Protein AF-A0A7U4M2F4-F1 (afdb_monomer_lite)

Radius of gyration: 21.31 Å; chains: 1; bounding box: 57×24×68 Å

Sequence (116 aa):
MEQLIVRPEIALDQFLPIFIESTLVLLFGIGYAAIITLAKMGYFSKKWMPVGYLFWALQTYFLYDFAMLIQSNHFTVKVLMVTMVAYFFIPHLYFYLISAADERYEEADDTVQDTK

Structure (mmCIF, N/CA/C/O backbone):
data_AF-A0A7U4M2F4-F1
#
_entry.id   AF-A0A7U4M2F4-F1
#
loop_
_atom_site.group_PDB
_atom_site.id
_atom_site.type_symbol
_atom_site.label_atom_id
_atom_site.label_alt_id
_atom_site.label_comp_id
_atom_site.label_asym_id
_atom_site.label_entity_id
_atom_site.label_seq_id
_atom_site.pdbx_PDB_ins_code
_atom_site.Cartn_x
_atom_site.Cartn_y
_atom_site.Cartn_z
_atom_site.occupancy
_atom_site.B_iso_or_equiv
_atom_site.auth_seq_id
_atom_site.auth_comp_id
_atom_site.auth_asym_id
_atom_site.auth_atom_id
_atom_site.pdbx_PDB_model_num
ATOM 1 N N . MET A 1 1 ? -40.784 -14.206 6.701 1.00 50.94 1 MET A N 1
ATOM 2 C CA . MET A 1 1 ? -40.172 -12.968 7.222 1.00 50.94 1 MET A CA 1
ATOM 3 C C . MET A 1 1 ? -38.710 -13.008 6.844 1.00 50.94 1 MET A C 1
ATOM 5 O O . MET A 1 1 ? -38.035 -13.944 7.254 1.00 50.94 1 MET A O 1
ATOM 9 N N . GLU A 1 2 ? -38.253 -12.077 6.011 1.00 57.28 2 GLU A N 1
ATOM 10 C CA . GLU A 1 2 ? -36.820 -11.895 5.769 1.00 57.28 2 GLU A CA 1
ATOM 11 C C . GLU A 1 2 ? -36.157 -11.477 7.087 1.00 57.28 2 GLU A C 1
ATOM 13 O O . GLU A 1 2 ? -36.661 -10.599 7.789 1.00 57.28 2 GLU A O 1
ATOM 18 N N . GLN A 1 3 ? -35.067 -12.146 7.466 1.00 64.50 3 GLN A N 1
ATOM 19 C CA . GLN A 1 3 ? -34.266 -11.726 8.611 1.00 64.50 3 GLN A CA 1
ATOM 20 C C . GLN A 1 3 ? -33.604 -10.391 8.267 1.00 64.50 3 GLN A C 1
ATOM 22 O O . GLN A 1 3 ? -32.671 -10.342 7.468 1.00 64.50 3 GLN A O 1
ATOM 27 N N . LEU A 1 4 ? -34.075 -9.309 8.886 1.00 62.41 4 LEU A N 1
ATOM 28 C CA . LEU A 1 4 ? -33.348 -8.047 8.908 1.00 62.41 4 LEU A CA 1
ATOM 29 C C . LEU A 1 4 ? -32.065 -8.267 9.715 1.00 62.41 4 LEU A C 1
ATOM 31 O O . LEU A 1 4 ? -32.095 -8.354 10.942 1.00 62.41 4 LEU A O 1
ATOM 35 N N . ILE A 1 5 ? -30.938 -8.409 9.016 1.00 68.38 5 ILE A N 1
ATOM 36 C CA . ILE A 1 5 ? -29.616 -8.436 9.639 1.00 68.38 5 ILE A CA 1
ATOM 37 C C . ILE A 1 5 ? -29.332 -7.012 10.121 1.00 68.38 5 ILE A C 1
ATOM 39 O O . ILE A 1 5 ? -28.912 -6.151 9.350 1.00 68.38 5 ILE A O 1
ATOM 43 N N . VAL A 1 6 ? -29.609 -6.751 11.398 1.00 67.00 6 VAL A N 1
ATOM 44 C CA . VAL A 1 6 ? -29.256 -5.485 12.044 1.00 67.00 6 VAL A CA 1
ATOM 45 C C . VAL A 1 6 ? -27.742 -5.475 12.230 1.00 67.00 6 VAL A C 1
ATOM 47 O O . VAL A 1 6 ? -27.198 -6.234 13.034 1.00 67.00 6 VAL A O 1
ATOM 50 N N . ARG A 1 7 ? -27.049 -4.644 11.445 1.00 66.00 7 ARG A N 1
ATOM 51 C CA . ARG A 1 7 ? -25.624 -4.372 11.649 1.00 66.00 7 ARG A CA 1
ATOM 52 C C . ARG A 1 7 ? -25.464 -3.654 12.995 1.00 66.00 7 ARG A C 1
ATOM 54 O O . ARG A 1 7 ? -26.243 -2.738 13.251 1.00 66.00 7 ARG A O 1
ATOM 61 N N . PRO A 1 8 ? -24.474 -4.013 13.828 1.00 68.75 8 PRO A N 1
ATOM 62 C CA . PRO A 1 8 ? -24.149 -3.215 15.002 1.00 68.75 8 PRO A CA 1
ATOM 63 C C . PRO A 1 8 ? -23.880 -1.763 14.589 1.00 68.75 8 PRO A C 1
ATOM 65 O O . PRO A 1 8 ? -23.186 -1.514 13.598 1.00 68.75 8 PRO A O 1
ATOM 68 N N . GLU A 1 9 ? -24.455 -0.806 15.314 1.00 72.06 9 GLU A N 1
ATOM 69 C CA . GLU A 1 9 ? -24.158 0.605 15.085 1.00 72.06 9 GLU A CA 1
ATOM 70 C C . GLU A 1 9 ? -22.688 0.874 15.417 1.00 72.06 9 GLU A C 1
ATOM 72 O O . GLU A 1 9 ? -22.184 0.477 16.470 1.00 72.06 9 GLU A O 1
ATOM 77 N N . ILE A 1 10 ? -21.986 1.535 14.495 1.00 73.69 10 ILE A N 1
ATOM 78 C CA . ILE A 1 10 ? -20.618 1.991 14.735 1.00 73.69 10 ILE A CA 1
ATOM 79 C C . ILE A 1 10 ? -20.706 3.114 15.764 1.00 73.69 10 ILE A C 1
ATOM 81 O O . ILE A 1 10 ? -21.356 4.131 15.518 1.00 73.69 10 ILE A O 1
ATOM 85 N N . ALA A 1 11 ? -20.060 2.930 16.912 1.00 77.00 11 ALA A N 1
ATOM 86 C CA . ALA A 1 11 ? -20.031 3.951 17.946 1.00 77.00 11 ALA A CA 1
ATOM 87 C C . ALA A 1 11 ? -19.334 5.221 17.414 1.00 77.00 11 ALA A C 1
ATOM 89 O O . ALA A 1 11 ? -18.354 5.142 16.671 1.00 77.00 11 ALA A O 1
ATOM 90 N N . LEU A 1 12 ? -19.863 6.406 17.738 1.00 76.19 12 LEU A N 1
ATOM 91 C CA . LEU A 1 12 ? -19.401 7.679 17.158 1.00 76.19 12 LEU A CA 1
ATOM 92 C C . LEU A 1 12 ? -17.917 7.972 17.442 1.00 76.19 12 LEU A C 1
ATOM 94 O O . LEU A 1 12 ? -17.254 8.632 16.645 1.00 76.19 12 LEU A O 1
ATOM 98 N N . ASP A 1 13 ? -17.380 7.451 18.542 1.00 85.31 13 ASP A N 1
ATOM 99 C CA . ASP A 1 13 ? -15.964 7.520 18.913 1.00 85.31 13 ASP A CA 1
ATOM 100 C C . ASP A 1 13 ? -15.056 6.672 18.004 1.00 85.31 13 ASP A C 1
ATOM 102 O O . ASP A 1 13 ? -13.873 6.976 17.858 1.00 85.31 13 ASP A O 1
ATOM 106 N N . GLN A 1 14 ? -15.610 5.659 17.332 1.00 85.38 14 GLN A N 1
ATOM 107 C CA . GLN A 1 14 ? -14.888 4.791 16.397 1.00 85.38 14 GLN A CA 1
ATOM 108 C C . GLN A 1 14 ? -14.786 5.387 14.988 1.00 85.38 14 GLN A C 1
ATOM 110 O O . GLN A 1 14 ? -14.008 4.898 14.168 1.00 85.38 14 GLN A O 1
ATOM 115 N N . PHE A 1 15 ? -15.518 6.469 14.699 1.00 89.75 15 PHE A N 1
ATOM 116 C CA . PHE A 1 15 ? -15.496 7.108 13.383 1.00 89.75 15 PHE A CA 1
ATOM 117 C C . PHE A 1 15 ? -14.091 7.573 12.980 1.00 89.75 15 PHE A C 1
ATOM 119 O O . PHE A 1 15 ? -13.634 7.270 11.879 1.00 89.75 15 PHE A O 1
ATOM 126 N N . LEU A 1 16 ? -13.397 8.296 13.867 1.00 92.62 16 LEU A N 1
ATOM 127 C CA . LEU A 1 16 ? -12.084 8.862 13.555 1.00 92.62 16 LEU A CA 1
ATOM 128 C C . LEU A 1 16 ? -11.013 7.773 13.329 1.00 92.62 16 LEU A C 1
ATOM 130 O O . LEU A 1 16 ? -10.324 7.862 12.312 1.00 92.62 16 LEU A O 1
ATOM 134 N N . PRO A 1 17 ? -10.892 6.732 14.180 1.00 93.75 17 PRO A N 1
ATOM 135 C CA . PRO A 1 17 ? -10.026 5.586 13.902 1.00 93.75 17 PRO A CA 1
ATOM 136 C C . PRO A 1 17 ? -10.306 4.931 12.545 1.00 93.75 17 PRO A C 1
ATOM 138 O O . PRO A 1 17 ? -9.395 4.799 11.734 1.00 93.75 17 PRO A O 1
ATOM 141 N N . ILE A 1 18 ? -11.571 4.611 12.246 1.00 94.00 18 ILE A N 1
ATOM 142 C CA . ILE A 1 18 ? -11.965 3.984 10.973 1.00 94.00 18 ILE A CA 1
ATOM 143 C C . ILE A 1 18 ? -11.586 4.871 9.780 1.00 94.00 18 ILE A C 1
ATOM 145 O O . ILE A 1 18 ? -11.090 4.382 8.761 1.00 94.00 18 ILE A O 1
ATOM 149 N N . PHE A 1 19 ? -11.807 6.181 9.896 1.00 95.00 19 PHE A N 1
ATOM 150 C CA . PHE A 1 19 ? -11.447 7.140 8.858 1.00 95.00 19 PHE A CA 1
ATOM 151 C C . PHE A 1 19 ? -9.934 7.170 8.611 1.00 95.00 19 PHE A C 1
ATOM 153 O O . PHE A 1 19 ? -9.502 7.106 7.459 1.00 95.00 19 PHE A O 1
ATOM 160 N N . ILE A 1 20 ? -9.130 7.220 9.674 1.00 96.62 20 ILE A N 1
ATOM 161 C CA . ILE A 1 20 ? -7.667 7.219 9.569 1.00 96.62 20 ILE A CA 1
ATOM 162 C C . ILE A 1 20 ? -7.186 5.913 8.934 1.00 96.62 20 ILE A C 1
ATOM 164 O O . ILE A 1 20 ? -6.467 5.964 7.940 1.00 96.62 20 ILE A O 1
ATOM 168 N N . GLU A 1 21 ? -7.645 4.767 9.435 1.00 96.56 21 GLU A N 1
ATOM 169 C CA . GLU A 1 21 ? -7.296 3.440 8.916 1.00 96.56 21 GLU A CA 1
ATOM 170 C C . GLU A 1 21 ? -7.626 3.308 7.423 1.00 96.56 21 GLU A C 1
ATOM 172 O O . GLU A 1 21 ? -6.761 2.991 6.604 1.00 96.56 21 GLU A O 1
ATOM 177 N N . SER A 1 22 ? -8.847 3.678 7.023 1.00 95.94 22 SER A N 1
ATOM 178 C CA . SER A 1 22 ? -9.244 3.660 5.608 1.00 95.94 22 SER A CA 1
ATOM 179 C C . SER A 1 22 ? -8.411 4.611 4.737 1.00 95.94 22 SER A C 1
ATOM 181 O O . SER A 1 22 ? -8.076 4.281 3.598 1.00 95.94 22 SER A O 1
ATOM 183 N N . THR A 1 23 ? -8.014 5.769 5.273 1.00 97.88 23 THR A N 1
ATOM 184 C CA . THR A 1 23 ? -7.145 6.720 4.571 1.00 97.88 23 THR A CA 1
ATOM 185 C C . THR A 1 23 ? -5.740 6.148 4.388 1.00 97.88 23 THR A C 1
ATOM 187 O O . THR A 1 23 ? -5.171 6.261 3.301 1.00 97.88 23 THR A O 1
ATOM 190 N N . LEU A 1 24 ? -5.187 5.489 5.410 1.00 98.12 24 LEU A N 1
ATOM 191 C CA . LEU A 1 24 ? -3.877 4.840 5.336 1.00 98.12 24 LEU A CA 1
ATOM 192 C C . LEU A 1 24 ? -3.874 3.713 4.298 1.00 98.12 24 LEU A C 1
ATOM 194 O O . LEU A 1 24 ? -2.946 3.650 3.490 1.00 98.12 24 LEU A O 1
ATOM 198 N N . VAL A 1 25 ? -4.933 2.897 4.230 1.00 97.88 25 VAL A N 1
ATOM 199 C CA . VAL A 1 25 ? -5.100 1.886 3.167 1.00 97.88 25 VAL A CA 1
ATOM 200 C C . VAL A 1 25 ? -4.971 2.518 1.778 1.00 97.88 25 VAL A C 1
ATOM 202 O O . VAL A 1 25 ? -4.240 2.003 0.931 1.00 97.88 25 VAL A O 1
ATOM 205 N N . LEU A 1 26 ? -5.634 3.652 1.535 1.00 97.44 26 LEU A N 1
ATOM 206 C CA . LEU A 1 26 ? -5.564 4.333 0.240 1.00 97.44 26 LEU A CA 1
ATOM 207 C C . LEU A 1 26 ? -4.172 4.914 -0.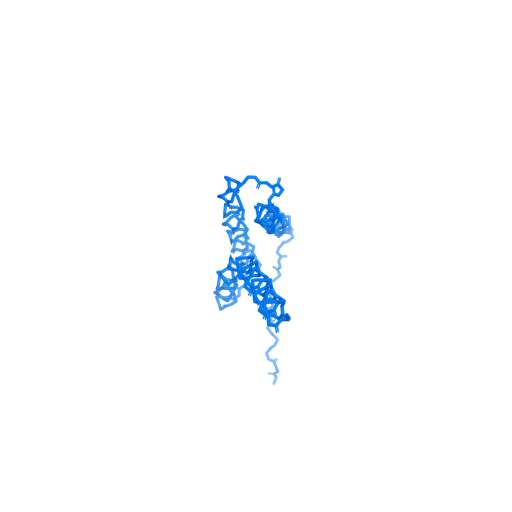034 1.00 97.44 26 LEU A C 1
ATOM 209 O O . LEU A 1 26 ? -3.636 4.722 -1.125 1.00 97.44 26 LEU A O 1
ATOM 213 N N . LEU A 1 27 ? -3.569 5.592 0.945 1.00 98.12 27 LEU A N 1
ATOM 214 C CA . LEU A 1 27 ? -2.249 6.208 0.796 1.00 98.12 27 LEU A CA 1
ATOM 215 C C . LEU A 1 27 ? -1.166 5.168 0.492 1.00 98.12 27 LEU A C 1
ATOM 217 O O . LEU A 1 27 ? -0.386 5.343 -0.449 1.00 98.12 27 LEU A O 1
ATOM 221 N N . PHE A 1 28 ? -1.142 4.064 1.239 1.00 98.12 28 PHE A N 1
ATOM 222 C CA . PHE A 1 28 ? -0.183 2.992 0.997 1.00 98.12 28 PHE A CA 1
ATOM 223 C C . PHE A 1 28 ? -0.474 2.233 -0.298 1.00 98.12 28 PHE A C 1
ATOM 225 O O . PHE A 1 28 ? 0.474 1.867 -0.990 1.00 98.12 28 PHE A O 1
ATOM 232 N N . GLY A 1 29 ? -1.742 2.074 -0.690 1.00 96.06 29 GLY A N 1
ATOM 233 C CA . GLY A 1 29 ? -2.091 1.464 -1.975 1.00 96.06 29 GLY A CA 1
ATOM 234 C C . GLY A 1 29 ? -1.653 2.280 -3.182 1.00 96.06 29 GLY A C 1
ATOM 235 O O . GLY A 1 29 ? -1.026 1.743 -4.099 1.00 96.06 29 GLY A O 1
ATOM 236 N N . ILE A 1 30 ? -1.890 3.592 -3.159 1.00 96.44 30 ILE A N 1
ATOM 237 C CA . ILE A 1 30 ? -1.392 4.495 -4.203 1.00 96.44 30 ILE A CA 1
ATOM 238 C C . ILE A 1 30 ? 0.136 4.467 -4.226 1.00 96.44 30 ILE A C 1
ATOM 240 O O . ILE A 1 30 ? 0.729 4.355 -5.298 1.00 96.44 30 ILE A O 1
ATOM 244 N N . GLY A 1 31 ? 0.786 4.524 -3.061 1.00 95.88 31 GLY A N 1
ATOM 245 C CA . GLY A 1 31 ? 2.242 4.501 -2.999 1.00 95.88 31 GLY A CA 1
ATOM 246 C C . GLY A 1 31 ? 2.847 3.174 -3.478 1.00 95.88 31 GLY A C 1
ATOM 247 O O . GLY A 1 31 ? 3.834 3.203 -4.209 1.00 95.88 31 GLY A O 1
ATOM 248 N N . TYR A 1 32 ? 2.237 2.025 -3.172 1.00 96.31 32 TYR A N 1
ATOM 249 C CA . TYR A 1 32 ? 2.648 0.730 -3.724 1.00 96.31 32 TYR A CA 1
ATOM 250 C C . TYR A 1 32 ? 2.573 0.734 -5.254 1.00 96.31 32 TYR A C 1
ATOM 252 O O . TYR A 1 32 ? 3.579 0.477 -5.923 1.00 96.31 32 TYR A O 1
ATOM 260 N N . ALA A 1 33 ? 1.410 1.086 -5.811 1.00 94.25 33 ALA A N 1
ATOM 261 C CA . ALA A 1 33 ? 1.210 1.119 -7.255 1.00 94.25 33 ALA A CA 1
ATOM 262 C C . ALA A 1 33 ? 2.185 2.091 -7.939 1.00 94.25 33 ALA A C 1
ATOM 264 O O . ALA A 1 33 ? 2.833 1.723 -8.921 1.00 94.25 33 ALA A O 1
ATOM 265 N N . ALA A 1 34 ? 2.348 3.301 -7.395 1.00 94.06 34 ALA A N 1
ATOM 266 C CA . ALA A 1 34 ? 3.231 4.324 -7.944 1.00 94.06 34 ALA A CA 1
ATOM 267 C C . ALA A 1 34 ? 4.705 3.897 -7.911 1.00 94.06 34 ALA A C 1
ATOM 269 O O . ALA A 1 34 ? 5.377 3.967 -8.938 1.00 94.06 34 ALA A O 1
ATOM 270 N N . ILE A 1 35 ? 5.210 3.409 -6.772 1.00 94.81 35 ILE A N 1
ATOM 271 C CA . ILE A 1 35 ? 6.622 3.021 -6.637 1.00 94.81 35 ILE A CA 1
ATOM 272 C C . ILE A 1 35 ? 6.959 1.868 -7.583 1.00 94.81 35 ILE A C 1
ATOM 274 O O . ILE A 1 35 ? 7.966 1.937 -8.289 1.00 94.81 35 ILE A O 1
ATOM 278 N N . ILE A 1 36 ? 6.127 0.821 -7.632 1.00 94.12 36 ILE A N 1
ATOM 279 C CA . ILE A 1 36 ? 6.387 -0.336 -8.498 1.00 94.12 36 ILE A CA 1
ATOM 280 C C . ILE A 1 36 ? 6.315 0.055 -9.976 1.00 94.12 36 ILE A C 1
ATOM 282 O O . ILE A 1 36 ? 7.187 -0.341 -10.751 1.00 94.12 36 ILE A O 1
ATOM 286 N N . THR A 1 37 ? 5.324 0.863 -10.359 1.00 91.75 37 THR A N 1
ATOM 287 C CA . THR A 1 37 ? 5.155 1.332 -11.742 1.00 91.75 37 THR A CA 1
ATOM 288 C C . THR A 1 37 ? 6.333 2.201 -12.174 1.00 91.75 37 THR A C 1
ATOM 290 O O . THR A 1 37 ? 6.979 1.900 -13.176 1.00 91.75 37 THR A O 1
ATOM 293 N N . LEU A 1 38 ? 6.692 3.219 -11.386 1.00 93.06 38 LEU A N 1
ATOM 294 C CA . LEU A 1 38 ? 7.806 4.121 -11.698 1.00 93.06 38 LEU A CA 1
ATOM 295 C C . LEU A 1 38 ? 9.158 3.394 -11.719 1.00 93.06 38 LEU A C 1
ATOM 297 O O . LEU A 1 38 ? 10.003 3.700 -12.560 1.00 93.06 38 LEU A O 1
ATOM 301 N N . ALA A 1 39 ? 9.364 2.406 -10.843 1.00 91.88 39 ALA A N 1
ATOM 302 C CA . ALA A 1 39 ? 10.577 1.588 -10.853 1.00 91.88 39 ALA A CA 1
ATOM 303 C C . ALA A 1 39 ? 10.661 0.671 -12.084 1.00 91.88 39 ALA A C 1
ATOM 305 O O . ALA A 1 39 ? 11.751 0.451 -12.613 1.00 91.88 39 ALA A O 1
ATOM 306 N N . LYS A 1 40 ? 9.529 0.134 -12.557 1.00 88.25 40 LYS A N 1
ATOM 307 C CA . LYS A 1 40 ? 9.481 -0.726 -13.751 1.00 88.25 40 LYS A CA 1
ATOM 308 C C . LYS A 1 40 ? 9.578 0.055 -15.059 1.00 88.25 40 LYS A C 1
ATOM 310 O O . LYS A 1 40 ? 10.219 -0.434 -15.979 1.00 88.25 40 LYS A O 1
ATOM 315 N N . MET A 1 41 ? 9.036 1.271 -15.112 1.00 88.94 41 MET A N 1
ATOM 316 C CA . MET A 1 41 ? 9.193 2.192 -16.247 1.00 88.94 41 MET A CA 1
ATOM 317 C C . MET A 1 41 ? 10.591 2.831 -16.329 1.00 88.94 41 MET A C 1
ATOM 319 O O . MET A 1 41 ? 10.883 3.546 -17.279 1.00 88.94 41 MET A O 1
ATOM 323 N N . GLY A 1 42 ? 11.458 2.610 -15.335 1.00 87.19 42 GLY A N 1
ATOM 324 C CA . GLY A 1 42 ? 12.820 3.148 -15.320 1.00 87.19 42 GLY A CA 1
ATOM 325 C C . GLY A 1 42 ? 12.945 4.590 -14.817 1.00 87.19 42 GLY A C 1
ATOM 326 O O . GLY A 1 42 ? 14.060 5.102 -14.757 1.00 87.19 42 GLY A O 1
ATOM 327 N N . TYR A 1 43 ? 11.850 5.230 -14.385 1.00 88.44 43 TYR A N 1
ATOM 328 C CA . TYR A 1 43 ? 11.904 6.546 -13.734 1.00 88.44 43 TYR A CA 1
ATOM 329 C C . TYR A 1 43 ? 12.592 6.485 -12.364 1.00 88.44 43 TYR A C 1
ATOM 331 O O . TYR A 1 43 ? 13.274 7.432 -11.977 1.00 88.44 43 TYR A O 1
ATOM 339 N N . PHE A 1 44 ? 12.451 5.366 -11.641 1.00 89.12 44 PHE A N 1
ATOM 340 C CA . PHE A 1 44 ? 13.157 5.099 -10.385 1.00 89.12 44 PHE A CA 1
ATOM 341 C C . PHE A 1 44 ? 14.105 3.906 -10.494 1.00 89.12 44 PHE A C 1
ATOM 343 O O . PHE A 1 44 ? 13.879 2.955 -11.239 1.00 89.12 44 PHE A O 1
ATOM 350 N N . SER A 1 45 ? 15.167 3.920 -9.681 1.00 86.81 45 SER A N 1
ATOM 351 C CA . SER A 1 45 ? 16.050 2.759 -9.556 1.00 86.81 45 SER A CA 1
ATOM 352 C C . SER A 1 45 ? 15.273 1.558 -9.016 1.00 86.81 45 SER A C 1
ATOM 354 O O . SER A 1 45 ? 14.538 1.678 -8.035 1.00 86.81 45 SER A O 1
ATOM 356 N N . LYS A 1 46 ? 15.533 0.368 -9.569 1.00 85.81 46 LYS A N 1
ATOM 357 C CA . LYS A 1 46 ? 14.997 -0.916 -9.078 1.00 85.81 46 LYS A CA 1
ATOM 358 C C . LYS A 1 46 ? 15.254 -1.153 -7.577 1.00 85.81 46 LYS A C 1
ATOM 360 O O . LYS A 1 46 ? 14.532 -1.919 -6.948 1.00 85.81 46 LYS A O 1
ATOM 365 N N . LYS A 1 47 ? 16.224 -0.449 -6.973 1.00 90.19 47 LYS A N 1
ATOM 366 C CA . LYS A 1 47 ? 16.478 -0.438 -5.520 1.00 90.19 47 LYS A CA 1
ATOM 367 C C . LYS A 1 47 ? 15.303 0.085 -4.681 1.00 90.19 47 LYS A C 1
ATOM 369 O O . LYS A 1 47 ? 15.274 -0.188 -3.489 1.00 90.19 47 LYS A O 1
ATOM 374 N N . TRP A 1 48 ? 14.349 0.801 -5.280 1.00 89.81 48 TRP A N 1
ATOM 375 C CA . TRP A 1 48 ? 13.142 1.294 -4.607 1.00 89.81 48 TRP A CA 1
ATOM 376 C C . TRP A 1 48 ? 12.002 0.267 -4.548 1.00 89.81 48 TRP A C 1
ATOM 378 O O . TRP A 1 48 ? 11.056 0.461 -3.790 1.00 89.81 48 TRP A O 1
ATOM 388 N N . MET A 1 49 ? 12.089 -0.857 -5.273 1.00 91.25 49 MET A N 1
ATOM 389 C CA . MET A 1 49 ? 11.048 -1.898 -5.236 1.00 91.25 49 MET A CA 1
ATOM 390 C C . MET A 1 49 ? 10.759 -2.454 -3.827 1.00 91.25 49 MET A C 1
ATOM 392 O O . MET A 1 49 ? 9.581 -2.610 -3.510 1.00 91.25 49 MET A O 1
ATOM 396 N N . PRO A 1 50 ? 11.756 -2.694 -2.944 1.00 94.38 50 PRO A N 1
ATOM 397 C CA . PRO A 1 50 ? 11.495 -3.114 -1.566 1.00 94.38 50 PRO A CA 1
ATOM 398 C C . PRO A 1 50 ? 10.626 -2.127 -0.780 1.00 94.38 50 PRO A C 1
ATOM 400 O O . PRO A 1 50 ? 9.809 -2.550 0.032 1.00 94.38 50 PRO A O 1
ATOM 403 N N . VAL A 1 51 ? 10.751 -0.821 -1.048 1.00 95.44 51 VAL A N 1
ATOM 404 C CA . VAL A 1 51 ? 9.900 0.209 -0.429 1.00 95.44 51 VAL A CA 1
ATOM 405 C C . VAL A 1 51 ? 8.458 0.069 -0.915 1.00 95.44 51 VAL A C 1
ATOM 407 O O . VAL A 1 51 ? 7.531 0.154 -0.116 1.00 95.44 51 VAL A O 1
ATOM 410 N N . GLY A 1 52 ? 8.258 -0.231 -2.202 1.00 95.19 52 GLY A N 1
ATOM 411 C CA . GLY A 1 52 ? 6.938 -0.567 -2.735 1.00 95.19 52 GLY A CA 1
ATOM 412 C C . GLY A 1 52 ? 6.330 -1.776 -2.019 1.00 95.19 52 GLY A C 1
ATOM 413 O O . GLY A 1 52 ? 5.199 -1.710 -1.548 1.00 95.19 52 GLY A O 1
ATOM 414 N N . TYR A 1 53 ? 7.085 -2.862 -1.849 1.00 96.06 53 TYR A N 1
ATOM 415 C CA . TYR A 1 53 ? 6.591 -4.044 -1.130 1.00 96.06 53 TYR A CA 1
ATOM 416 C C . TYR A 1 53 ? 6.283 -3.770 0.346 1.00 96.06 53 TYR A C 1
ATOM 418 O O . TYR A 1 53 ? 5.317 -4.316 0.877 1.00 96.06 53 TYR A O 1
ATOM 426 N N . LEU A 1 54 ? 7.044 -2.885 0.996 1.00 97.38 54 LEU A N 1
ATOM 427 C CA . LEU A 1 54 ? 6.715 -2.405 2.337 1.00 97.38 54 LEU A CA 1
ATOM 428 C C . LEU A 1 54 ? 5.367 -1.671 2.348 1.00 97.38 54 LEU A C 1
ATOM 430 O O . LEU A 1 54 ? 4.557 -1.902 3.241 1.00 97.38 54 LEU A O 1
ATOM 434 N N . PHE A 1 55 ? 5.095 -0.833 1.347 1.00 97.44 55 PHE A N 1
ATOM 435 C CA . PHE A 1 55 ? 3.815 -0.134 1.224 1.00 97.44 55 PHE A CA 1
ATOM 436 C C . PHE A 1 55 ? 2.657 -1.110 1.009 1.00 97.44 55 PHE A C 1
ATOM 438 O O . PHE A 1 55 ? 1.619 -0.955 1.642 1.00 97.44 55 PHE A O 1
ATOM 44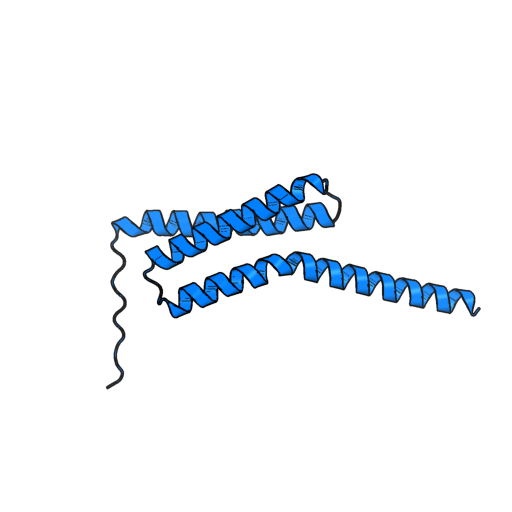5 N N . TRP A 1 56 ? 2.842 -2.163 0.210 1.00 97.94 56 TRP A N 1
ATOM 446 C CA . TRP A 1 56 ? 1.844 -3.229 0.090 1.00 97.94 56 TRP A CA 1
ATOM 447 C C . TRP A 1 56 ? 1.582 -3.934 1.430 1.00 97.94 56 TRP A C 1
ATOM 449 O O . TRP A 1 56 ? 0.427 -4.182 1.787 1.00 97.94 56 TRP A O 1
ATOM 459 N N . ALA A 1 57 ? 2.635 -4.232 2.197 1.00 97.88 57 ALA A N 1
ATOM 460 C CA . ALA A 1 57 ? 2.493 -4.871 3.503 1.00 97.88 57 ALA A CA 1
ATOM 461 C C . ALA A 1 57 ? 1.743 -3.963 4.492 1.00 97.88 57 ALA A C 1
ATOM 463 O O . ALA A 1 57 ? 0.822 -4.422 5.166 1.00 97.88 57 ALA A O 1
ATOM 464 N N . LEU A 1 58 ? 2.079 -2.669 4.526 1.00 98.00 58 LEU A N 1
ATOM 465 C CA . LEU A 1 58 ? 1.395 -1.670 5.351 1.00 98.00 58 LEU A CA 1
ATOM 466 C C . LEU A 1 58 ? -0.068 -1.499 4.935 1.00 98.00 58 LEU A C 1
ATOM 468 O O . LEU A 1 58 ? -0.950 -1.566 5.783 1.00 98.00 58 LEU A O 1
ATOM 472 N N . GLN A 1 59 ? -0.349 -1.366 3.638 1.00 97.88 59 GLN A N 1
ATOM 473 C CA . GLN A 1 59 ? -1.717 -1.328 3.119 1.00 97.88 59 GLN A CA 1
ATOM 474 C C . GLN A 1 59 ? -2.518 -2.560 3.554 1.00 97.88 59 GLN A C 1
ATOM 476 O O . GLN A 1 59 ? -3.656 -2.425 3.990 1.00 97.88 59 GLN A O 1
ATOM 481 N N . THR A 1 60 ? -1.937 -3.757 3.429 1.00 97.81 60 THR A N 1
ATOM 482 C CA . THR A 1 60 ? -2.596 -5.018 3.807 1.00 97.81 60 THR A CA 1
ATOM 483 C C . THR A 1 60 ? -2.889 -5.060 5.303 1.00 97.81 60 THR A C 1
ATOM 485 O O . THR A 1 60 ? -3.977 -5.471 5.702 1.00 97.81 60 THR A O 1
ATOM 488 N N . TYR A 1 61 ? -1.942 -4.602 6.123 1.00 97.81 61 TYR A N 1
ATOM 489 C CA . TYR A 1 61 ? -2.104 -4.506 7.569 1.00 97.81 61 TYR A CA 1
ATOM 490 C C . TYR A 1 61 ? -3.254 -3.566 7.954 1.00 97.81 61 TYR A C 1
ATOM 492 O O . TYR A 1 61 ? -4.175 -3.990 8.646 1.00 97.81 61 TYR A O 1
ATOM 500 N N . PHE A 1 62 ? -3.258 -2.331 7.446 1.00 97.94 62 PHE A N 1
ATOM 501 C CA . PHE A 1 62 ? -4.328 -1.371 7.740 1.00 97.94 62 PHE A CA 1
ATOM 502 C C . PHE A 1 62 ? -5.673 -1.806 7.145 1.00 97.94 62 PHE A C 1
ATOM 504 O O . PHE A 1 62 ? -6.723 -1.545 7.718 1.00 97.94 62 PHE A O 1
ATOM 511 N N . LEU A 1 63 ? -5.677 -2.551 6.031 1.00 97.75 63 LEU A N 1
ATOM 512 C CA . LEU A 1 63 ? -6.911 -3.119 5.484 1.00 97.75 63 LEU A CA 1
ATOM 513 C C . LEU A 1 63 ? -7.488 -4.193 6.410 1.00 97.75 63 LEU A C 1
ATOM 515 O O . LEU A 1 63 ? -8.706 -4.270 6.574 1.00 97.75 63 LEU A O 1
ATOM 519 N N . TYR A 1 64 ? -6.628 -5.025 6.999 1.00 97.06 64 TYR A N 1
ATOM 520 C CA . TYR A 1 64 ? -7.041 -5.997 8.002 1.00 97.06 64 TYR A CA 1
ATOM 521 C C . TYR A 1 64 ? -7.609 -5.298 9.241 1.00 97.06 64 TYR A C 1
ATOM 523 O O . TYR A 1 64 ? -8.711 -5.644 9.670 1.00 97.06 64 TYR A O 1
ATOM 531 N N . ASP A 1 65 ? -6.904 -4.297 9.771 1.00 96.00 65 ASP A N 1
ATOM 532 C CA . ASP A 1 65 ? -7.342 -3.565 10.962 1.00 96.00 65 ASP A CA 1
ATOM 533 C C . ASP A 1 65 ? -8.665 -2.825 10.719 1.00 96.00 65 ASP A C 1
ATOM 535 O O . ASP A 1 65 ? -9.640 -3.022 11.447 1.00 96.00 65 ASP A O 1
ATOM 539 N N . PHE A 1 66 ? -8.775 -2.114 9.593 1.00 95.31 66 PHE A N 1
ATOM 540 C CA . PHE A 1 66 ? -10.023 -1.519 9.120 1.00 95.31 66 PHE A CA 1
ATOM 541 C C . PHE A 1 66 ? -11.167 -2.541 9.059 1.00 95.31 66 PHE A C 1
ATOM 543 O O . PHE A 1 66 ? -12.265 -2.271 9.550 1.00 95.31 66 PHE A O 1
ATOM 550 N N . ALA A 1 67 ? -10.930 -3.725 8.481 1.00 94.38 67 ALA A N 1
ATOM 551 C CA . ALA A 1 67 ? -11.958 -4.754 8.348 1.00 94.38 67 ALA A CA 1
ATOM 552 C C . ALA A 1 67 ? -12.450 -5.267 9.714 1.00 94.38 67 ALA A C 1
ATOM 554 O O . ALA A 1 67 ? -13.644 -5.561 9.859 1.00 94.38 67 ALA A O 1
ATOM 555 N N . MET A 1 68 ? -11.555 -5.339 10.705 1.00 93.06 68 MET A N 1
ATOM 556 C CA . MET A 1 68 ? -11.882 -5.690 12.087 1.00 93.06 68 MET A CA 1
ATOM 557 C C . MET A 1 68 ? -12.666 -4.575 12.790 1.00 93.06 68 MET A C 1
ATOM 559 O O . MET A 1 68 ? -13.685 -4.868 13.417 1.00 93.06 68 MET A O 1
ATOM 563 N N . LEU A 1 69 ? -12.262 -3.309 12.630 1.00 91.44 69 LEU A N 1
ATOM 564 C CA . LEU A 1 69 ? -12.947 -2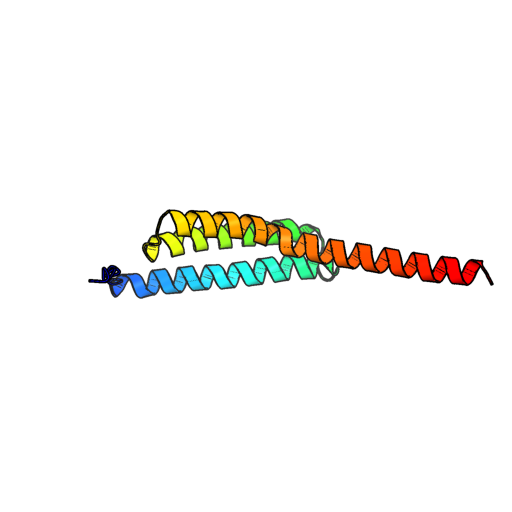.150 13.220 1.00 91.44 69 LEU A CA 1
ATOM 565 C C . LEU A 1 69 ? -14.394 -2.015 12.739 1.00 91.44 69 LEU A C 1
ATOM 567 O O . LEU A 1 69 ? -15.293 -1.739 13.530 1.00 91.44 69 LEU A O 1
ATOM 571 N N . ILE A 1 70 ? -14.650 -2.270 11.453 1.00 90.75 70 ILE A N 1
ATOM 572 C CA . ILE A 1 70 ? -16.013 -2.232 10.898 1.00 90.75 70 ILE A CA 1
ATOM 573 C C . ILE A 1 70 ? -16.828 -3.506 11.183 1.00 90.75 70 ILE A C 1
ATOM 575 O O . ILE A 1 70 ? -17.928 -3.657 10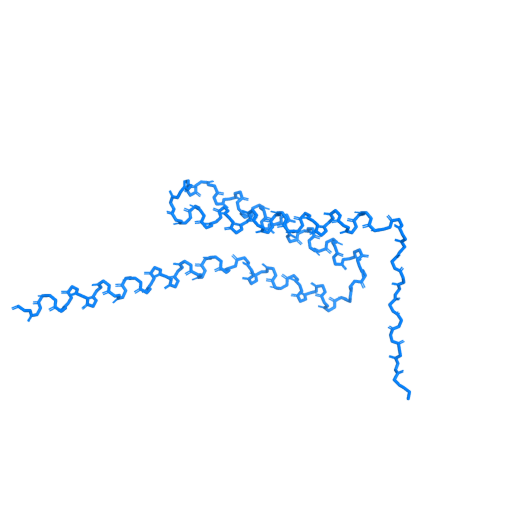.632 1.00 90.75 70 ILE A O 1
ATOM 579 N N . GLN A 1 71 ? -16.275 -4.412 12.002 1.00 85.75 71 GLN A N 1
ATOM 580 C CA . GLN A 1 71 ? -16.857 -5.686 12.423 1.00 85.75 71 GLN A CA 1
ATOM 581 C C . GLN A 1 71 ? -17.276 -6.562 11.237 1.00 85.75 71 GLN A C 1
ATOM 583 O O . GLN A 1 71 ? -18.380 -7.111 11.186 1.00 85.75 71 GLN A O 1
ATOM 588 N N . SER A 1 72 ? -16.391 -6.670 10.245 1.00 86.62 72 SER A N 1
ATOM 589 C CA . SER A 1 72 ? -16.635 -7.509 9.074 1.00 86.62 72 SER A CA 1
ATOM 590 C C . SER A 1 72 ? -16.793 -8.975 9.462 1.00 86.62 72 SER A C 1
ATOM 592 O O . SER A 1 72 ? -16.129 -9.487 10.361 1.00 86.62 72 SER A O 1
ATOM 594 N N . ASN A 1 73 ? -17.633 -9.692 8.715 1.00 91.06 73 ASN A N 1
ATOM 595 C CA . ASN A 1 73 ? -17.741 -11.140 8.848 1.00 91.06 73 ASN A CA 1
ATOM 596 C C . ASN A 1 73 ? -16.371 -11.802 8.590 1.00 91.06 73 ASN A C 1
ATOM 598 O O . ASN A 1 73 ? -15.653 -11.416 7.664 1.00 91.06 73 ASN A O 1
ATOM 602 N N . HIS A 1 74 ? -16.036 -12.845 9.356 1.00 91.62 74 HIS A N 1
ATOM 603 C CA . HIS A 1 74 ? -14.829 -13.655 9.164 1.00 91.62 74 HIS A CA 1
ATOM 604 C C . HIS A 1 74 ? -14.610 -14.114 7.718 1.00 91.62 74 HIS A C 1
ATOM 606 O O . HIS A 1 74 ? -13.469 -14.163 7.256 1.00 91.62 74 HIS A O 1
ATOM 612 N N . PHE A 1 75 ? -15.679 -14.463 7.000 1.00 93.62 75 PHE A N 1
ATOM 613 C CA . PHE A 1 75 ? -15.584 -14.824 5.590 1.00 93.62 75 PHE A CA 1
ATOM 614 C C . PHE A 1 75 ? -15.083 -13.646 4.745 1.00 93.62 75 PHE A C 1
ATOM 616 O O . PHE A 1 75 ? -14.130 -13.799 3.984 1.00 93.62 75 PHE A O 1
ATOM 623 N N . THR A 1 76 ? -15.657 -12.459 4.937 1.00 94.06 76 THR A N 1
ATOM 624 C CA . THR A 1 76 ? -15.266 -11.2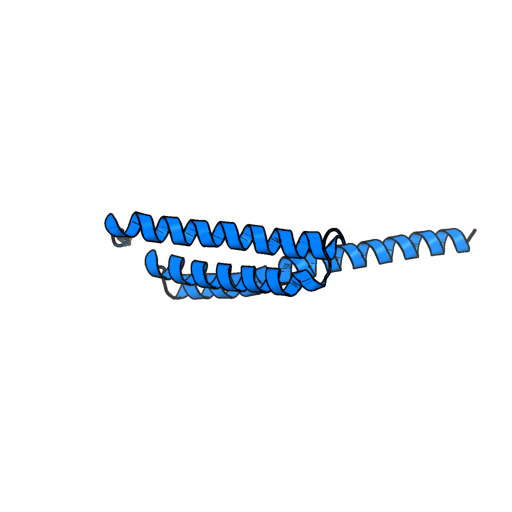35 4.229 1.00 94.06 76 THR A CA 1
ATOM 625 C C . THR A 1 76 ? -13.808 -10.872 4.492 1.00 94.06 76 THR A C 1
ATOM 627 O O . THR A 1 76 ? -13.078 -10.596 3.545 1.00 94.06 76 THR A O 1
ATOM 630 N N . VAL A 1 77 ? -13.351 -10.943 5.748 1.00 95.12 77 VAL A N 1
ATOM 631 C CA . VAL A 1 77 ? -11.943 -10.670 6.095 1.00 95.12 77 VAL A CA 1
ATOM 632 C C . VAL A 1 77 ? -11.008 -11.618 5.342 1.00 95.12 77 VAL A C 1
ATOM 634 O O . VAL A 1 77 ? -10.032 -11.174 4.743 1.00 95.12 77 VAL A O 1
ATOM 637 N N . LYS A 1 78 ? -11.326 -12.919 5.290 1.00 95.19 78 LYS A N 1
ATOM 638 C CA . LYS A 1 78 ? -10.522 -13.897 4.538 1.00 95.19 78 LYS A CA 1
ATOM 639 C C . LYS A 1 78 ? -10.463 -13.567 3.049 1.00 95.19 78 LYS A C 1
ATOM 641 O O . LYS A 1 78 ? -9.380 -13.578 2.472 1.00 95.19 78 LYS A O 1
ATOM 646 N N . VAL A 1 79 ? -11.606 -13.254 2.437 1.00 96.81 79 VAL A N 1
ATOM 647 C CA . VAL A 1 79 ? -11.675 -12.879 1.016 1.00 96.81 79 VAL A CA 1
ATOM 648 C C . VAL A 1 79 ? -10.858 -11.615 0.739 1.00 96.81 79 VAL A C 1
ATOM 650 O O . VAL A 1 79 ? -10.125 -11.575 -0.250 1.00 96.81 79 VAL A O 1
ATOM 653 N N . LEU A 1 80 ? -10.913 -10.615 1.623 1.00 95.88 80 LEU A N 1
ATOM 654 C CA . LEU A 1 80 ? -10.099 -9.401 1.509 1.00 95.88 80 LEU A CA 1
ATOM 655 C C . LEU A 1 80 ? -8.601 -9.720 1.564 1.00 95.88 80 LEU A C 1
ATOM 657 O O . LEU A 1 80 ? -7.846 -9.243 0.721 1.00 95.88 80 LEU A O 1
ATOM 661 N N . MET A 1 81 ? -8.168 -10.577 2.493 1.00 96.00 81 MET A N 1
ATOM 662 C CA . MET A 1 81 ? -6.752 -10.950 2.605 1.00 96.00 81 MET A CA 1
ATOM 663 C C . MET A 1 81 ? -6.262 -11.747 1.390 1.00 96.00 81 MET A C 1
ATOM 665 O O . MET A 1 81 ? -5.173 -11.489 0.884 1.00 96.00 81 MET A O 1
ATOM 669 N N . VAL A 1 82 ? -7.080 -12.661 0.860 1.00 96.69 82 VAL A N 1
ATOM 670 C CA . VAL A 1 82 ? -6.767 -13.375 -0.392 1.00 96.69 82 VAL A CA 1
ATOM 671 C C . VAL A 1 82 ? -6.680 -12.400 -1.568 1.00 96.69 82 VAL A C 1
ATOM 673 O O . VAL A 1 82 ? -5.764 -12.492 -2.384 1.00 96.69 82 VAL A O 1
ATOM 676 N N . THR A 1 83 ? -7.583 -11.420 -1.629 1.00 95.94 83 THR A N 1
ATOM 677 C CA . THR A 1 83 ? -7.546 -10.363 -2.648 1.00 95.94 83 THR A CA 1
ATOM 678 C C . THR A 1 83 ? -6.257 -9.547 -2.567 1.00 95.94 83 THR A C 1
ATOM 680 O O . THR A 1 83 ? -5.691 -9.230 -3.608 1.00 95.94 83 THR A O 1
ATOM 683 N N . MET A 1 84 ? -5.730 -9.263 -1.371 1.00 96.94 84 MET A N 1
ATOM 684 C CA . MET A 1 84 ? -4.452 -8.549 -1.228 1.00 96.94 84 MET A CA 1
ATOM 685 C C . MET A 1 84 ? -3.258 -9.336 -1.768 1.00 96.94 84 MET A C 1
ATOM 687 O O . MET A 1 84 ? -2.332 -8.737 -2.320 1.00 96.94 84 MET A O 1
ATOM 691 N N . VAL A 1 85 ? -3.297 -10.668 -1.679 1.00 95.75 85 VAL A N 1
ATOM 692 C CA . VAL A 1 85 ? -2.300 -11.528 -2.326 1.00 95.75 85 VAL A CA 1
ATOM 693 C C . VAL A 1 85 ? -2.412 -11.417 -3.844 1.00 95.75 85 VAL A C 1
ATOM 695 O O . VAL A 1 85 ? -1.401 -11.216 -4.503 1.00 95.75 85 VAL A O 1
ATOM 698 N N . ALA A 1 86 ? -3.618 -11.471 -4.415 1.00 95.12 86 ALA A N 1
ATOM 699 C CA . ALA A 1 86 ? -3.799 -11.260 -5.853 1.00 95.12 86 ALA A CA 1
ATOM 700 C C . ALA A 1 86 ? -3.330 -9.858 -6.288 1.00 95.12 86 ALA A C 1
ATOM 702 O O . ALA A 1 86 ? -2.611 -9.721 -7.277 1.00 95.12 86 ALA A O 1
ATOM 703 N N . TYR A 1 87 ? -3.673 -8.831 -5.507 1.00 94.56 87 TYR A N 1
ATOM 704 C CA . TYR A 1 87 ? -3.288 -7.439 -5.734 1.00 94.56 87 TYR A CA 1
ATOM 705 C C . TYR A 1 87 ? -1.766 -7.247 -5.778 1.00 94.56 87 TYR A C 1
ATOM 707 O O . TYR A 1 87 ? -1.277 -6.494 -6.619 1.00 94.56 87 TYR A O 1
ATOM 715 N N . PHE A 1 88 ? -1.012 -7.991 -4.962 1.00 95.12 88 PHE A N 1
ATOM 716 C CA . PHE A 1 88 ? 0.454 -7.996 -4.992 1.00 95.12 88 PHE A CA 1
ATOM 717 C C . PHE A 1 88 ? 1.033 -8.372 -6.366 1.00 95.12 88 PHE A C 1
ATOM 719 O O . PHE A 1 88 ? 2.092 -7.890 -6.766 1.00 95.12 88 PHE A O 1
ATOM 726 N N . PHE A 1 89 ? 0.358 -9.246 -7.112 1.00 93.12 89 PHE A N 1
ATOM 727 C CA . PHE A 1 89 ? 0.854 -9.711 -8.406 1.00 93.12 89 PHE A CA 1
ATOM 728 C C . PHE A 1 89 ? 0.438 -8.814 -9.571 1.00 93.12 89 PHE A C 1
ATOM 730 O O . PHE A 1 89 ? 1.063 -8.896 -10.628 1.00 93.12 89 PHE A O 1
ATOM 737 N N . ILE A 1 90 ? -0.567 -7.946 -9.405 1.00 90.38 90 ILE A N 1
ATOM 738 C CA . ILE A 1 90 ? -1.149 -7.165 -10.509 1.00 90.38 90 ILE A CA 1
ATOM 739 C C . ILE A 1 90 ? -0.095 -6.346 -11.266 1.00 90.38 90 ILE A C 1
ATOM 741 O O . ILE A 1 90 ? -0.012 -6.502 -12.486 1.00 90.38 90 ILE A O 1
ATOM 745 N N . PRO A 1 91 ? 0.760 -5.531 -10.615 1.00 88.19 91 PRO A N 1
ATOM 746 C CA . PRO A 1 91 ? 1.763 -4.763 -11.347 1.00 88.19 91 PRO A CA 1
ATOM 747 C C . PRO A 1 91 ? 2.784 -5.672 -12.039 1.00 88.19 91 PRO A C 1
ATOM 749 O O . PRO A 1 91 ? 3.227 -5.395 -13.150 1.00 88.19 91 PRO A O 1
ATOM 752 N N . HIS A 1 92 ? 3.165 -6.785 -11.414 1.00 88.94 92 HIS A N 1
ATOM 753 C CA . HIS A 1 92 ? 4.119 -7.717 -12.012 1.00 88.94 92 HIS A CA 1
ATOM 754 C C . HIS A 1 92 ? 3.558 -8.374 -13.269 1.00 88.94 92 HIS A C 1
ATOM 756 O O . HIS A 1 92 ? 4.252 -8.397 -14.284 1.00 88.94 92 HIS A O 1
ATOM 762 N N . LEU A 1 93 ? 2.309 -8.836 -13.208 1.00 92.69 93 LEU A N 1
ATOM 763 C CA . LEU A 1 93 ? 1.612 -9.437 -14.335 1.00 92.69 93 LEU A CA 1
ATOM 764 C C . LEU A 1 93 ? 1.396 -8.423 -15.459 1.00 92.69 93 LEU A C 1
ATOM 766 O O . LEU A 1 93 ? 1.700 -8.726 -16.605 1.00 92.69 93 LEU A O 1
ATOM 770 N N . TYR A 1 94 ? 0.936 -7.213 -15.133 1.00 91.25 94 TYR A N 1
ATOM 771 C CA . TYR A 1 94 ? 0.709 -6.149 -16.112 1.00 91.25 94 TYR A CA 1
ATOM 772 C C . TYR A 1 94 ? 1.965 -5.862 -16.942 1.00 91.25 94 TYR A C 1
ATOM 774 O O . TYR A 1 94 ? 1.935 -5.936 -18.167 1.00 91.25 94 TYR A O 1
ATOM 782 N N . PHE A 1 95 ? 3.093 -5.606 -16.274 1.00 90.19 95 PHE A N 1
ATOM 783 C CA . PHE A 1 95 ? 4.345 -5.321 -16.973 1.00 90.19 95 PHE A CA 1
ATOM 784 C C . PHE A 1 95 ? 4.920 -6.545 -17.688 1.00 90.19 95 PHE A C 1
ATOM 786 O O . PHE A 1 95 ? 5.542 -6.381 -18.728 1.00 90.19 95 PHE A O 1
ATOM 793 N N . TYR A 1 96 ? 4.713 -7.756 -17.165 1.00 91.44 96 TYR A N 1
ATOM 794 C CA . TYR A 1 96 ? 5.108 -8.976 -17.868 1.00 91.44 96 TYR A CA 1
ATOM 795 C C . TYR A 1 96 ? 4.342 -9.143 -19.185 1.00 91.44 96 TYR A C 1
ATOM 797 O O . TYR A 1 96 ? 4.955 -9.406 -20.212 1.00 91.44 96 TYR A O 1
ATOM 805 N N . LEU A 1 97 ? 3.020 -8.948 -19.165 1.00 92.62 97 LEU A N 1
ATOM 806 C CA . LEU A 1 97 ? 2.180 -9.058 -20.358 1.00 92.62 97 LEU A CA 1
ATOM 807 C C . LEU A 1 97 ? 2.539 -8.010 -21.411 1.00 92.62 97 LEU A C 1
ATOM 809 O O . LEU A 1 97 ? 2.554 -8.339 -22.590 1.00 92.62 97 LEU A O 1
ATOM 813 N N . ILE A 1 98 ? 2.845 -6.779 -20.990 1.00 90.00 98 ILE A N 1
ATOM 814 C CA . ILE A 1 98 ? 3.295 -5.724 -21.906 1.00 90.00 98 ILE A CA 1
ATOM 815 C C . ILE A 1 98 ? 4.627 -6.099 -22.541 1.00 90.00 98 ILE A C 1
ATOM 817 O O . ILE A 1 98 ? 4.709 -6.151 -23.759 1.00 90.00 98 ILE A O 1
ATOM 821 N N . SER A 1 99 ? 5.638 -6.445 -21.740 1.00 88.56 99 SER A N 1
ATOM 822 C CA . SER A 1 99 ? 6.948 -6.805 -22.289 1.00 88.56 99 SER A CA 1
ATOM 823 C C . SER A 1 99 ? 6.886 -8.028 -23.209 1.00 88.56 99 SER A C 1
ATOM 825 O O . SER A 1 99 ? 7.530 -8.029 -24.248 1.00 88.56 99 SER A O 1
ATOM 827 N N . ALA A 1 100 ? 6.081 -9.039 -22.868 1.00 90.06 100 ALA A N 1
ATOM 828 C CA . ALA A 1 100 ? 5.896 -10.221 -23.710 1.00 90.06 100 ALA A CA 1
ATOM 829 C C . ALA A 1 100 ? 5.121 -9.920 -25.005 1.00 90.06 100 ALA A C 1
ATOM 831 O O . ALA A 1 100 ? 5.306 -10.599 -26.014 1.00 90.06 100 ALA A O 1
ATOM 832 N N . ALA A 1 101 ? 4.217 -8.937 -24.980 1.00 89.25 101 ALA A N 1
ATOM 833 C CA . ALA A 1 101 ? 3.537 -8.479 -26.182 1.00 89.25 101 ALA A CA 1
ATOM 834 C C . ALA A 1 101 ? 4.505 -7.715 -27.091 1.00 89.25 101 ALA A C 1
ATOM 836 O O . ALA A 1 101 ? 4.558 -8.024 -28.277 1.00 89.25 101 ALA A O 1
ATOM 837 N N . ASP A 1 102 ? 5.279 -6.781 -26.532 1.00 87.69 102 ASP A N 1
ATOM 838 C CA . ASP A 1 102 ? 6.256 -5.976 -27.272 1.00 87.69 102 ASP A CA 1
ATOM 839 C C . ASP A 1 102 ? 7.293 -6.871 -27.975 1.00 87.69 102 ASP A C 1
ATOM 841 O O . ASP A 1 102 ? 7.465 -6.762 -29.186 1.00 87.69 102 ASP A O 1
ATOM 845 N N . GLU A 1 103 ? 7.874 -7.841 -27.258 1.00 88.25 103 GLU A N 1
ATOM 846 C CA . GLU A 1 103 ? 8.836 -8.817 -27.805 1.00 88.25 103 GLU A CA 1
ATOM 847 C C . GLU A 1 103 ? 8.262 -9.582 -29.010 1.00 88.25 103 GLU A C 1
ATOM 849 O O . GLU A 1 103 ? 8.905 -9.720 -30.049 1.00 88.25 103 GLU A O 1
ATOM 854 N N . ARG A 1 104 ? 6.999 -10.013 -28.919 1.00 80.88 104 ARG A N 1
ATOM 855 C CA . ARG A 1 104 ? 6.333 -10.747 -30.000 1.00 80.88 104 ARG A CA 1
ATOM 856 C C . ARG A 1 104 ? 6.096 -9.900 -31.253 1.00 80.88 104 ARG A C 1
ATOM 858 O O . ARG A 1 104 ? 6.059 -10.454 -32.352 1.00 80.88 104 ARG A O 1
ATOM 865 N N . TYR A 1 105 ? 5.845 -8.600 -31.103 1.00 78.12 105 TYR A N 1
ATOM 866 C CA . TYR A 1 105 ? 5.627 -7.712 -32.247 1.00 78.12 105 TYR A CA 1
ATOM 867 C C . TYR A 1 105 ? 6.945 -7.271 -32.892 1.00 78.12 105 TYR A C 1
ATOM 869 O O . TYR A 1 105 ? 6.975 -7.158 -34.115 1.00 78.12 105 TYR A O 1
ATOM 877 N N . GLU A 1 106 ? 8.018 -7.091 -32.115 1.00 72.50 106 GLU A N 1
ATOM 878 C CA . GLU A 1 106 ? 9.363 -6.829 -32.651 1.00 72.50 106 GLU A CA 1
ATOM 879 C C . GLU A 1 106 ? 9.876 -8.023 -33.481 1.00 72.50 106 GLU A C 1
ATOM 881 O O . GLU A 1 106 ? 10.238 -7.845 -34.642 1.00 72.50 106 GLU A O 1
ATOM 886 N N . GLU A 1 107 ? 9.773 -9.259 -32.972 1.00 70.25 107 GLU A N 1
ATOM 887 C CA . GLU A 1 107 ? 10.164 -10.465 -33.731 1.00 70.25 107 GLU A CA 1
ATOM 888 C C . GLU A 1 107 ? 9.371 -10.640 -35.044 1.00 70.25 107 GLU A C 1
ATOM 890 O O . GLU A 1 107 ? 9.890 -11.134 -36.051 1.00 70.25 107 GLU A O 1
ATOM 895 N N . ALA A 1 108 ? 8.094 -10.251 -35.056 1.00 66.19 108 ALA A N 1
ATOM 896 C CA . ALA A 1 108 ? 7.252 -10.344 -36.245 1.00 66.19 108 ALA A CA 1
ATOM 897 C C . ALA A 1 108 ? 7.621 -9.311 -37.325 1.00 66.19 108 ALA A C 1
ATOM 899 O O . ALA A 1 108 ? 7.448 -9.602 -38.508 1.00 66.19 108 ALA A O 1
ATOM 900 N N . ASP A 1 109 ? 8.114 -8.127 -36.951 1.00 63.12 109 ASP A N 1
ATOM 901 C CA . ASP A 1 109 ? 8.552 -7.103 -37.911 1.00 63.12 109 ASP A CA 1
ATOM 902 C C . ASP A 1 109 ? 9.929 -7.451 -38.503 1.00 63.12 109 ASP A C 1
ATOM 904 O O . ASP A 1 109 ? 10.095 -7.437 -39.727 1.00 63.12 109 ASP A O 1
ATOM 908 N N . ASP A 1 110 ? 10.872 -7.897 -37.665 1.00 64.12 110 ASP A N 1
ATOM 909 C CA . ASP A 1 110 ? 12.217 -8.314 -38.091 1.00 64.12 110 ASP A CA 1
ATOM 910 C C . ASP A 1 110 ? 12.167 -9.504 -39.070 1.00 64.12 110 ASP A C 1
ATOM 912 O O . ASP A 1 110 ? 12.813 -9.498 -40.120 1.00 64.12 110 ASP A O 1
ATOM 916 N N . THR A 1 111 ? 11.322 -10.507 -38.800 1.00 63.28 111 THR A N 1
ATOM 917 C CA . THR A 1 111 ? 11.158 -11.671 -39.697 1.00 63.28 111 THR A CA 1
ATOM 918 C C . THR A 1 111 ? 10.508 -11.321 -41.041 1.00 63.28 111 THR A C 1
ATOM 920 O O . THR A 1 111 ? 10.794 -11.962 -42.058 1.00 63.28 111 THR A O 1
ATOM 923 N N . VAL A 1 112 ? 9.657 -10.290 -41.092 1.00 63.69 112 VAL A N 1
ATOM 924 C CA . VAL A 1 112 ? 9.077 -9.776 -42.345 1.00 63.69 112 VAL A CA 1
ATOM 925 C C . VAL A 1 112 ? 10.099 -8.948 -43.132 1.00 63.69 112 VAL A C 1
ATOM 927 O O . VAL A 1 112 ? 10.060 -8.960 -44.367 1.00 63.69 112 VAL A O 1
ATOM 930 N N . GLN A 1 113 ? 11.025 -8.265 -42.452 1.00 57.66 113 GLN A N 1
ATOM 931 C CA . GLN A 1 113 ? 12.120 -7.527 -43.085 1.00 57.66 113 GLN A CA 1
ATOM 932 C C . GLN A 1 113 ? 13.191 -8.448 -43.686 1.00 57.66 113 GLN A C 1
ATOM 934 O O . GLN A 1 113 ? 13.578 -8.220 -44.828 1.00 57.66 113 GLN A O 1
ATOM 939 N N . ASP A 1 114 ? 13.594 -9.518 -42.994 1.00 58.31 114 ASP A N 1
ATOM 940 C CA . ASP A 1 114 ? 14.608 -10.475 -43.482 1.00 58.31 114 ASP A CA 1
ATOM 941 C C . ASP A 1 114 ? 14.136 -11.344 -44.667 1.00 58.31 114 ASP A C 1
ATOM 943 O O . ASP A 1 114 ? 14.940 -11.981 -45.348 1.00 58.31 114 ASP A O 1
ATOM 947 N N . THR A 1 115 ? 12.827 -11.379 -44.940 1.00 55.59 115 THR A N 1
ATOM 948 C CA . THR A 1 115 ? 12.250 -12.151 -46.059 1.00 55.59 115 THR 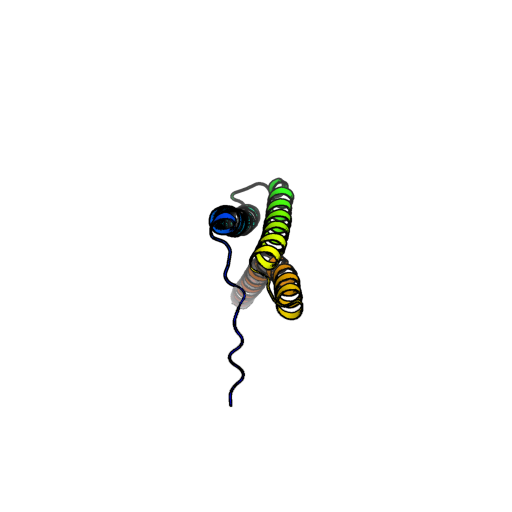A CA 1
ATOM 949 C C . THR A 1 115 ? 12.106 -11.320 -47.353 1.00 55.59 115 THR A C 1
ATOM 951 O O . THR A 1 115 ? 11.609 -11.833 -48.360 1.00 55.59 115 THR A O 1
ATOM 954 N N . LYS A 1 116 ? 12.521 -10.045 -47.358 1.00 45.34 116 LYS A N 1
ATOM 955 C CA . LYS A 1 116 ? 12.535 -9.161 -48.542 1.00 45.34 116 LYS A CA 1
ATOM 956 C C . LYS A 1 116 ? 13.931 -8.992 -49.128 1.00 45.34 116 LYS A C 1
ATOM 958 O O . LYS A 1 116 ? 14.002 -8.944 -50.377 1.00 45.34 116 LYS A O 1
#

Organism: NCBI:txid206403

Secondary structure (DSSP, 8-state):
------PPPPPGGGHHHHHHHHHHHHHHHHHHHHHHHHHHTTSS-GGGHHHHHHHHHHHHHHHHHHHHHTT--HHHHHHHHHHHHHHHHHHHHHHHHHHHHHHHHHHHHHHHHTT-

Foldseek 3Di:
DPPPPDQPDQPPVLVVVLVVLVVLLVVLLVQLLVQLVCCLVVVDPVVSNVVSVVSLVSSLVSVLVSCVSSVHDPVVSVVSNVVSVVVVCVSVVVSVVVVVVVVVVVVVVVVVVVVD

pLDDT: mean 87.43, std 12.45, range [45.34, 98.12]